Protein AF-A0A3E0N2K8-F1 (afdb_monomer)

Radius of gyration: 37.14 Å; Cα contacts (8 Å, |Δi|>4): 10; chains: 1; bounding box: 82×68×96 Å

Foldseek 3Di:
DDDDDDDDDDDPPPDDDDDDDDDDDDDDDDDDDDDDDDDDDDDDDDDDDDDDPDDDDDDPDPPPPDPPPPPPDPLDDDPPPVVPPDDPVVSVVSSVVVVVVVVVVVVVVVVVVVVVVVVVVVVVVVVVVVLVPDDPVRNVVVVVVVVVVVVVVVVVVVPPVVVVPPVPD

Mean predicted aligned error: 20.15 Å

Structure (mmCIF, N/CA/C/O backbone):
data_AF-A0A3E0N2K8-F1
#
_entry.id   AF-A0A3E0N2K8-F1
#
loop_
_atom_site.group_PDB
_atom_site.id
_at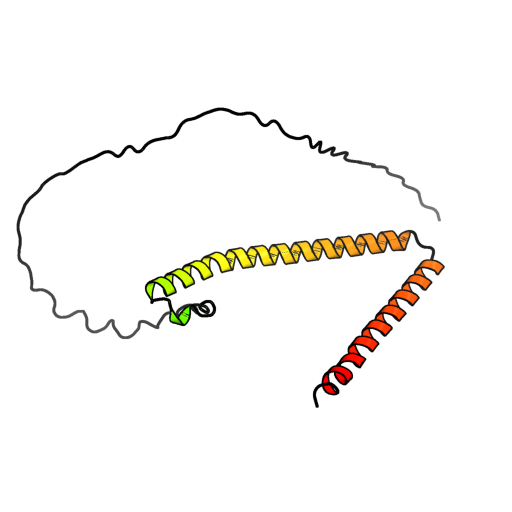om_site.type_symbol
_atom_site.label_atom_id
_atom_site.label_alt_id
_atom_site.label_comp_id
_atom_site.label_asym_id
_atom_site.label_entity_id
_atom_site.label_seq_id
_atom_site.pdbx_PDB_ins_code
_atom_site.Cartn_x
_atom_site.Cartn_y
_atom_site.Cartn_z
_atom_site.occupancy
_atom_site.B_iso_or_equiv
_atom_site.auth_seq_id
_atom_site.auth_comp_id
_atom_site.auth_asym_id
_atom_site.auth_atom_id
_atom_site.pdbx_PDB_model_num
ATOM 1 N N . MET A 1 1 ? -6.708 7.830 52.438 1.00 41.53 1 MET A N 1
ATOM 2 C CA . MET A 1 1 ? -5.573 8.730 52.110 1.00 41.53 1 MET A CA 1
ATOM 3 C C . MET A 1 1 ? -5.681 9.060 50.622 1.00 41.53 1 MET A C 1
ATOM 5 O O . MET A 1 1 ? -5.526 8.159 49.824 1.00 41.53 1 MET A O 1
ATOM 9 N N . LYS A 1 2 ? -6.306 10.173 50.214 1.00 49.25 2 LYS A N 1
ATOM 10 C CA . LYS A 1 2 ? -5.734 11.527 50.017 1.00 49.25 2 LYS A CA 1
ATOM 11 C C . LYS A 1 2 ? -4.463 11.564 49.153 1.00 49.25 2 LYS A C 1
ATOM 13 O O . LYS A 1 2 ? -3.375 11.334 49.681 1.00 49.25 2 LYS A O 1
ATOM 18 N N . ARG A 1 3 ? -4.654 11.973 47.891 1.00 45.19 3 ARG A N 1
ATOM 19 C CA . ARG A 1 3 ? -3.919 12.975 47.074 1.00 45.19 3 ARG A CA 1
ATOM 20 C C . ARG A 1 3 ? -4.136 12.605 45.596 1.00 45.19 3 ARG A C 1
ATOM 22 O O . ARG A 1 3 ? -4.003 11.445 45.259 1.00 45.19 3 ARG A O 1
ATOM 29 N N . GLY A 1 4 ? -4.484 13.487 44.674 1.00 45.81 4 GLY A N 1
ATOM 30 C CA . GLY A 1 4 ? -4.586 14.937 44.703 1.00 45.81 4 GLY A CA 1
ATOM 31 C C . GLY A 1 4 ? -4.515 15.422 43.254 1.00 45.81 4 GLY A C 1
ATOM 32 O O . GLY A 1 4 ? -3.599 15.047 42.535 1.00 45.81 4 GLY A O 1
ATOM 33 N N . PHE A 1 5 ? -5.532 16.189 42.876 1.00 50.41 5 PHE A N 1
ATOM 34 C CA . PHE A 1 5 ? -5.627 17.184 41.808 1.00 50.41 5 PHE A CA 1
ATOM 35 C C . PHE A 1 5 ? -4.315 17.586 41.114 1.00 50.41 5 PHE A C 1
ATOM 37 O O . PHE A 1 5 ? -3.348 17.911 41.804 1.00 50.41 5 PHE A O 1
ATOM 44 N N . ARG A 1 6 ? -4.345 17.707 39.778 1.00 51.06 6 ARG A N 1
ATOM 45 C CA . ARG A 1 6 ? -3.631 18.760 39.038 1.00 51.06 6 ARG A CA 1
ATOM 46 C C . ARG A 1 6 ? -4.150 18.901 37.603 1.00 51.06 6 ARG A C 1
ATOM 48 O O . ARG A 1 6 ? -3.779 18.140 36.717 1.00 51.06 6 ARG A O 1
ATOM 55 N N . ASP A 1 7 ? -4.983 19.920 37.425 1.00 51.28 7 ASP A N 1
ATOM 56 C CA . ASP A 1 7 ? -5.173 20.641 36.171 1.00 51.28 7 ASP A CA 1
ATOM 57 C C . ASP A 1 7 ? -3.847 21.222 35.650 1.00 51.28 7 ASP A C 1
ATOM 59 O O . ASP A 1 7 ? -3.058 21.780 36.418 1.00 51.28 7 ASP A O 1
ATOM 63 N N . ALA A 1 8 ? -3.649 21.116 34.337 1.00 50.31 8 ALA A N 1
ATOM 64 C CA . ALA A 1 8 ? -2.878 22.002 33.455 1.00 50.31 8 ALA A CA 1
ATOM 65 C C . ALA A 1 8 ? -3.152 21.477 32.027 1.00 50.31 8 ALA A C 1
ATOM 67 O O . ALA A 1 8 ? -2.763 20.367 31.699 1.00 50.31 8 ALA A O 1
ATOM 68 N N . GLY A 1 9 ? -3.928 22.111 31.152 1.00 43.62 9 GLY A N 1
ATOM 69 C CA . GLY A 1 9 ? -3.892 23.523 30.818 1.00 43.62 9 GLY A CA 1
ATOM 70 C C . GLY A 1 9 ? -2.816 23.774 29.767 1.00 43.62 9 GLY A C 1
ATOM 71 O O . GLY A 1 9 ? -1.812 24.359 30.126 1.00 43.62 9 GLY A O 1
ATOM 72 N N . VAL A 1 10 ? -3.020 23.342 28.511 1.00 52.25 10 VAL A N 1
ATOM 73 C CA . VAL A 1 10 ? -2.482 23.995 27.298 1.00 52.25 10 VAL A CA 1
ATOM 74 C C . VAL A 1 10 ? -3.380 23.628 26.107 1.00 52.25 10 VAL A C 1
ATOM 76 O O . VAL A 1 10 ? -3.178 22.628 25.424 1.00 52.25 10 VAL A O 1
ATOM 79 N N . ALA A 1 11 ? -4.392 24.454 25.851 1.00 48.16 11 ALA A N 1
ATOM 80 C CA . ALA A 1 11 ? -5.001 24.533 24.533 1.00 48.16 11 ALA A CA 1
ATOM 81 C C . ALA A 1 11 ? -4.019 25.279 23.614 1.00 48.16 11 ALA A C 1
ATOM 83 O O . ALA A 1 11 ? -3.789 26.470 23.800 1.00 48.16 11 ALA A O 1
ATOM 84 N N . PHE A 1 12 ? -3.426 24.587 22.641 1.00 42.81 12 PHE A N 1
ATOM 85 C CA . PHE A 1 12 ? -2.699 25.211 21.531 1.00 42.81 12 PHE A CA 1
ATOM 86 C C . PHE A 1 12 ? -3.411 24.836 20.233 1.00 42.81 12 PHE A C 1
ATOM 88 O O . PHE A 1 12 ? -3.041 23.916 19.508 1.00 42.81 12 PHE A O 1
ATOM 95 N N . PHE A 1 13 ? -4.518 25.533 19.989 1.00 43.88 13 PHE A N 1
ATOM 96 C CA . PHE A 1 13 ? -5.279 25.456 18.751 1.00 43.88 13 PHE A CA 1
ATOM 97 C C . PHE A 1 13 ? -4.506 26.261 17.695 1.00 43.88 13 PHE A C 1
ATOM 99 O O . PHE A 1 13 ? -4.670 27.474 17.573 1.00 43.88 13 PHE A O 1
ATOM 106 N N . SER A 1 14 ? -3.573 25.611 16.993 1.00 40.47 14 SER A N 1
ATOM 107 C CA . SER A 1 14 ? -2.859 26.234 15.875 1.00 40.47 14 SER A CA 1
ATOM 108 C C . SER A 1 14 ? -3.803 26.322 14.677 1.00 40.47 14 SER A C 1
ATOM 110 O O . SER A 1 14 ? -4.030 25.358 13.948 1.00 40.47 14 SER A O 1
ATOM 112 N N . LEU A 1 15 ? -4.407 27.498 14.536 1.00 43.12 15 LEU A N 1
ATOM 113 C CA . LEU A 1 15 ? -5.242 27.906 13.420 1.00 43.12 15 LEU A CA 1
ATOM 114 C C . LEU A 1 15 ? -4.341 28.242 12.221 1.00 43.12 15 LEU A C 1
ATOM 116 O O . LEU A 1 15 ? -3.892 29.378 12.081 1.00 43.12 15 LEU A O 1
ATOM 120 N N . LEU A 1 16 ? -4.070 27.266 11.353 1.00 48.12 16 LEU A N 1
ATOM 121 C CA . LEU A 1 16 ? -3.458 27.531 10.051 1.00 48.12 16 LEU A CA 1
ATOM 122 C C . LEU A 1 16 ? -4.568 27.672 9.004 1.00 48.12 16 LEU A C 1
ATOM 124 O O . LEU A 1 16 ? -5.066 26.696 8.450 1.00 48.12 16 LEU A O 1
ATOM 128 N N . VAL A 1 17 ? -4.987 28.919 8.779 1.00 54.44 17 VAL A N 1
ATOM 129 C CA . VAL A 1 17 ? -5.866 29.309 7.672 1.00 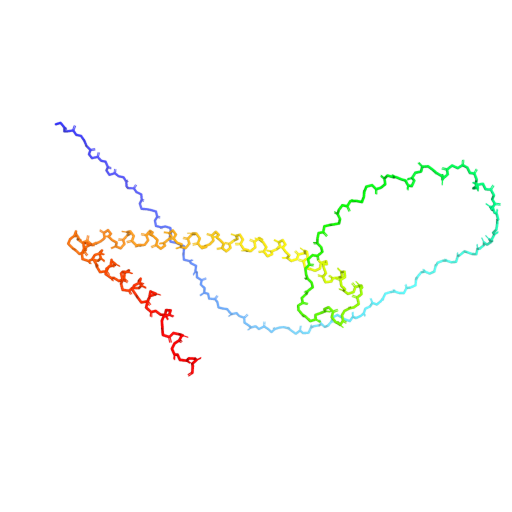54.44 17 VAL A CA 1
ATOM 130 C C . VAL A 1 17 ? -5.025 29.318 6.398 1.00 54.44 17 VAL A C 1
ATOM 132 O O . VAL A 1 17 ? -4.247 30.241 6.172 1.00 54.44 17 VAL A O 1
ATOM 135 N N . PHE A 1 18 ? -5.168 28.291 5.560 1.00 37.94 18 PHE A N 1
ATOM 136 C CA . PHE A 1 18 ? -4.663 28.333 4.189 1.00 37.94 18 PHE A CA 1
ATOM 137 C C . PHE A 1 18 ? -5.765 28.906 3.293 1.00 37.94 18 PHE A C 1
ATOM 139 O O . PHE A 1 18 ? -6.738 28.229 2.963 1.00 37.94 18 PHE A O 1
ATOM 146 N N . SER A 1 19 ? -5.635 30.194 2.972 1.00 42.22 19 SER A N 1
ATOM 147 C CA . SER A 1 19 ? -6.493 30.897 2.019 1.00 42.22 19 SER A CA 1
ATOM 148 C C . SER A 1 19 ? -6.111 30.491 0.593 1.00 42.22 19 SER A C 1
ATOM 150 O O . SER A 1 19 ? -4.970 30.689 0.175 1.00 42.22 19 SER A O 1
ATOM 152 N N . LEU A 1 20 ? -7.070 29.921 -0.138 1.00 50.53 20 LEU A N 1
ATOM 153 C CA . LEU A 1 20 ? -7.009 29.677 -1.578 1.00 50.53 20 LEU A CA 1
ATOM 154 C C . LEU A 1 20 ? -7.892 30.722 -2.281 1.00 50.53 20 LEU A C 1
ATOM 156 O O . LEU A 1 20 ? -9.108 30.719 -2.100 1.00 50.53 20 LEU A O 1
ATOM 160 N N . ALA A 1 21 ? -7.293 31.572 -3.110 1.00 46.50 21 ALA A N 1
ATOM 161 C CA . ALA A 1 21 ? -7.962 32.289 -4.200 1.00 46.50 21 ALA A CA 1
ATOM 162 C C . ALA A 1 21 ? -6.915 32.458 -5.317 1.00 46.50 21 ALA A C 1
ATOM 164 O O . ALA A 1 21 ? -5.867 33.052 -5.097 1.00 46.50 21 ALA A O 1
ATOM 165 N N . SER A 1 22 ? -6.990 31.670 -6.390 1.00 48.12 22 SER A N 1
ATOM 166 C CA . SER A 1 22 ? -7.742 31.949 -7.626 1.00 48.12 22 SER A CA 1
ATOM 167 C C . SER A 1 22 ? -7.146 33.092 -8.455 1.00 48.12 22 SER A C 1
ATOM 169 O O . SER A 1 22 ? -7.430 34.254 -8.209 1.00 48.12 22 SER A O 1
ATOM 171 N N . GLY A 1 23 ? -6.366 32.699 -9.468 1.00 39.06 23 GLY A N 1
ATOM 172 C CA . GLY A 1 23 ? -6.455 33.174 -10.854 1.00 39.06 23 GLY A CA 1
ATOM 173 C C . GLY A 1 23 ? -6.305 34.667 -11.158 1.00 39.06 23 GLY A C 1
ATOM 174 O O . GLY A 1 23 ? -7.249 35.431 -11.003 1.00 39.06 23 GLY A O 1
ATOM 175 N N . VAL A 1 24 ? -5.190 35.019 -11.806 1.00 50.78 24 VAL A N 1
ATOM 176 C CA . VAL A 1 24 ? -5.149 36.080 -12.824 1.00 50.78 24 VAL A CA 1
ATOM 177 C C . VAL A 1 24 ? -4.534 35.491 -14.093 1.00 50.78 24 VAL A C 1
ATOM 179 O O . VAL A 1 24 ? -3.375 35.087 -14.116 1.00 50.78 24 VAL A O 1
ATOM 182 N N . PHE A 1 25 ? -5.376 35.406 -15.119 1.00 44.34 25 PHE A N 1
ATOM 183 C CA . PHE A 1 25 ? -5.048 35.182 -16.522 1.00 44.34 25 PHE A CA 1
ATOM 184 C C . PHE A 1 25 ? -4.950 36.569 -17.178 1.00 44.34 25 PHE A C 1
ATOM 186 O O . PHE A 1 25 ? -5.925 37.315 -17.111 1.00 44.34 25 PHE A O 1
ATOM 193 N N . ALA A 1 26 ? -3.808 36.899 -17.780 1.00 41.66 26 ALA A N 1
ATOM 194 C CA . ALA A 1 26 ? -3.636 37.853 -18.886 1.00 41.66 26 ALA A CA 1
ATOM 195 C C . ALA A 1 26 ? -2.163 37.743 -19.332 1.00 41.66 26 ALA A C 1
ATOM 197 O O . ALA A 1 26 ? -1.268 37.904 -18.509 1.00 41.66 26 ALA A O 1
ATOM 198 N N . ASP A 1 27 ? -1.888 37.138 -20.486 1.00 40.34 27 ASP A N 1
ATOM 199 C CA . ASP A 1 27 ? -1.728 37.825 -21.780 1.00 40.34 27 ASP A CA 1
ATOM 200 C C . ASP A 1 27 ? -0.448 38.675 -21.798 1.00 40.34 27 ASP A C 1
ATOM 202 O O . ASP A 1 27 ? -0.434 39.799 -21.306 1.00 40.34 27 ASP A O 1
ATOM 206 N N . ASP A 1 28 ? 0.636 38.115 -22.339 1.00 40.66 28 ASP A N 1
ATOM 207 C CA . ASP A 1 28 ? 1.626 38.929 -23.034 1.00 40.66 28 ASP A CA 1
ATOM 208 C C . ASP A 1 28 ? 2.282 38.126 -24.157 1.00 40.66 28 ASP A C 1
ATOM 210 O O . ASP A 1 28 ? 2.493 36.910 -24.087 1.00 40.66 28 ASP A O 1
ATOM 214 N N . ALA A 1 29 ? 2.491 38.855 -25.235 1.00 40.72 29 ALA A N 1
ATOM 215 C CA . ALA A 1 29 ? 2.745 38.399 -26.571 1.00 40.72 29 ALA A CA 1
ATOM 216 C C . ALA A 1 29 ? 4.123 37.749 -26.745 1.00 40.72 29 ALA A C 1
ATOM 218 O O . ALA A 1 29 ? 5.064 37.986 -26.001 1.00 40.72 29 ALA A O 1
ATOM 219 N N . GLY A 1 30 ? 4.214 36.967 -27.822 1.00 39.47 30 GLY A N 1
ATOM 220 C CA . GLY A 1 30 ? 5.337 36.956 -28.755 1.00 39.47 30 GLY A CA 1
ATOM 221 C C . GLY A 1 30 ? 6.755 36.975 -28.187 1.00 39.47 30 GLY A C 1
ATOM 222 O O . GLY A 1 30 ? 7.238 37.995 -27.721 1.00 39.47 30 GLY A O 1
ATOM 223 N N . THR A 1 31 ? 7.502 35.906 -28.449 1.00 41.44 31 THR A N 1
ATOM 224 C CA . THR A 1 31 ? 8.723 35.971 -29.275 1.00 41.44 31 THR A CA 1
ATOM 225 C C . THR A 1 31 ? 9.300 34.563 -29.382 1.00 41.44 31 THR A C 1
ATOM 227 O O . THR A 1 31 ? 9.662 33.933 -28.393 1.00 41.44 31 THR A O 1
ATOM 230 N N . ALA A 1 32 ? 9.368 34.061 -30.612 1.00 49.03 32 ALA A N 1
ATOM 231 C CA . ALA A 1 32 ? 10.146 32.884 -30.962 1.00 49.03 32 ALA A CA 1
ATOM 232 C C . ALA A 1 32 ? 11.646 33.171 -30.785 1.00 49.03 32 ALA A C 1
ATOM 234 O O . ALA A 1 32 ? 12.098 34.230 -31.220 1.00 49.03 32 ALA A O 1
ATOM 235 N N . PRO A 1 33 ? 12.455 32.229 -30.282 1.00 54.16 33 PRO A N 1
ATOM 236 C CA . PRO A 1 33 ? 13.872 32.229 -30.594 1.00 54.16 33 PRO A CA 1
ATOM 237 C C . PRO A 1 33 ? 14.139 31.311 -31.787 1.00 54.16 33 PRO A C 1
ATOM 239 O O . PRO A 1 33 ? 13.993 30.089 -31.733 1.00 54.16 33 PRO A O 1
ATOM 242 N N . ALA A 1 34 ? 14.519 31.964 -32.880 1.00 41.28 34 ALA A N 1
ATOM 243 C CA . ALA A 1 34 ? 15.091 31.369 -34.065 1.00 41.28 34 ALA A CA 1
ATOM 244 C C . ALA A 1 34 ? 16.415 30.648 -33.768 1.00 41.28 34 ALA A C 1
ATOM 246 O O . ALA A 1 34 ? 17.193 31.030 -32.897 1.00 41.28 34 ALA A O 1
ATOM 247 N N . THR A 1 35 ? 16.648 29.630 -34.589 1.00 43.72 35 THR A N 1
ATOM 248 C CA . THR A 1 35 ? 17.929 29.099 -35.046 1.00 43.72 35 THR A CA 1
ATOM 249 C C . THR A 1 35 ? 19.061 30.129 -35.100 1.00 43.72 35 THR A C 1
ATOM 251 O O . THR A 1 35 ? 18.973 31.113 -35.831 1.00 43.72 35 THR A O 1
ATOM 254 N N . THR A 1 36 ? 20.191 29.794 -34.479 1.00 45.25 36 THR A N 1
ATOM 255 C CA . THR A 1 36 ? 21.513 30.268 -34.910 1.00 45.25 36 THR A CA 1
ATOM 256 C C . THR A 1 36 ? 22.553 29.183 -34.657 1.00 45.25 36 THR A C 1
ATOM 258 O O . THR A 1 36 ? 22.923 28.880 -33.526 1.00 45.25 36 THR A O 1
ATOM 261 N N . ALA A 1 37 ? 23.011 28.586 -35.755 1.00 49.88 37 ALA A N 1
ATOM 262 C CA . ALA A 1 37 ? 24.289 27.899 -35.835 1.00 49.88 37 ALA A CA 1
ATOM 263 C C . ALA A 1 37 ? 25.435 28.913 -35.675 1.00 49.88 37 ALA A C 1
ATOM 265 O O . ALA A 1 37 ? 25.280 30.079 -36.048 1.00 49.88 37 ALA A O 1
ATOM 266 N N . PRO A 1 38 ? 26.609 28.458 -35.222 1.00 49.66 38 PRO A N 1
ATOM 267 C CA . PRO A 1 38 ? 27.841 28.982 -35.790 1.00 49.66 38 PRO A CA 1
ATOM 268 C C . PRO A 1 38 ? 28.693 27.887 -36.432 1.00 49.66 38 PRO A C 1
ATOM 270 O O . PRO A 1 38 ? 28.754 26.738 -35.998 1.00 49.66 38 PRO A O 1
ATOM 273 N N . ALA A 1 39 ? 29.316 28.315 -37.520 1.00 43.72 39 ALA A N 1
ATOM 274 C CA . ALA A 1 39 ? 30.135 27.564 -38.438 1.00 43.72 39 ALA A CA 1
ATOM 275 C C . ALA A 1 39 ? 31.590 27.411 -37.952 1.00 43.72 39 ALA A C 1
ATOM 277 O O . ALA A 1 39 ? 32.076 28.199 -37.147 1.00 43.72 39 ALA A O 1
ATOM 278 N N . THR A 1 40 ? 32.254 26.422 -38.553 1.00 39.28 40 THR A N 1
ATOM 279 C CA . THR A 1 40 ? 33.645 26.432 -39.036 1.00 39.28 40 THR A CA 1
ATOM 280 C C . THR A 1 40 ? 34.784 26.719 -38.053 1.00 39.28 40 THR A C 1
ATOM 282 O O . THR A 1 40 ? 35.091 27.863 -37.735 1.00 39.28 40 THR A O 1
ATOM 285 N N . ALA A 1 41 ? 35.547 25.663 -37.760 1.00 43.69 41 ALA A N 1
ATOM 286 C CA . ALA A 1 41 ? 36.996 25.742 -37.593 1.00 43.69 41 ALA A CA 1
ATOM 287 C C . ALA A 1 41 ? 37.639 24.445 -38.123 1.00 43.69 41 ALA A C 1
ATOM 289 O O . ALA A 1 41 ? 37.606 23.409 -37.463 1.00 43.69 41 ALA A O 1
ATOM 290 N N . GLU A 1 42 ? 38.199 24.510 -39.333 1.00 43.41 42 GLU A N 1
ATOM 291 C CA . GLU A 1 42 ? 39.294 23.630 -39.755 1.00 43.41 42 GLU A CA 1
ATOM 292 C C . GLU A 1 42 ? 40.566 24.025 -38.988 1.00 43.41 42 GLU A C 1
ATOM 294 O O . GLU A 1 42 ? 40.778 25.207 -38.700 1.00 43.41 42 GLU A O 1
ATOM 299 N N . PRO A 1 43 ? 41.443 23.059 -38.688 1.00 50.91 43 PRO A N 1
ATOM 300 C CA . PRO A 1 43 ? 42.792 23.208 -39.221 1.00 50.91 43 PRO A CA 1
ATOM 301 C C . PRO A 1 43 ? 43.318 21.930 -39.882 1.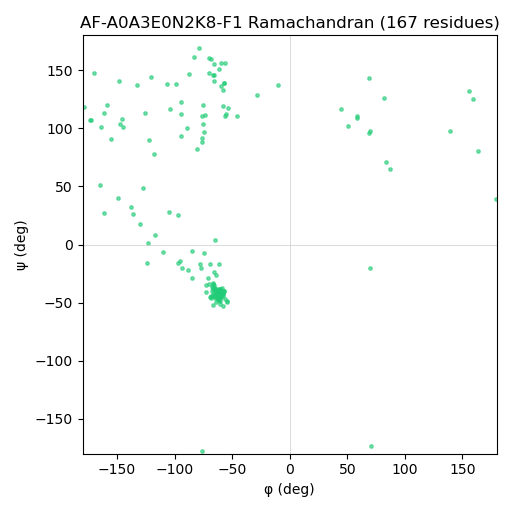00 50.91 43 PRO A C 1
ATOM 303 O O . PRO A 1 43 ? 43.189 20.819 -39.369 1.00 50.91 43 PRO A O 1
ATOM 306 N N . ALA A 1 44 ? 43.957 22.146 -41.027 1.00 42.59 44 ALA A N 1
ATOM 307 C CA . ALA A 1 44 ? 44.767 21.191 -41.761 1.00 42.59 44 ALA A CA 1
ATOM 308 C C . ALA A 1 44 ? 46.038 20.790 -40.993 1.00 42.59 44 ALA A C 1
ATOM 310 O O . ALA A 1 44 ? 46.667 21.633 -40.353 1.00 42.59 44 ALA A O 1
ATOM 311 N N . ALA A 1 45 ? 46.460 19.534 -41.156 1.00 43.22 45 ALA A N 1
ATOM 312 C CA . ALA A 1 45 ? 47.869 19.152 -41.233 1.00 43.22 45 ALA A CA 1
ATOM 313 C C . ALA A 1 45 ? 47.996 17.761 -41.882 1.00 43.22 45 ALA A C 1
ATOM 315 O O . ALA A 1 45 ? 47.559 16.753 -41.327 1.00 43.22 45 ALA A O 1
ATOM 316 N N . ASP A 1 46 ? 48.589 17.754 -43.073 1.00 36.59 46 ASP A N 1
ATOM 317 C CA . ASP A 1 46 ? 49.122 16.602 -43.793 1.00 36.59 46 ASP A CA 1
ATOM 318 C C . ASP A 1 46 ? 50.166 15.814 -42.986 1.00 36.59 46 ASP A C 1
ATOM 320 O O . ASP A 1 46 ? 50.911 16.386 -42.189 1.00 36.59 46 ASP A O 1
ATOM 324 N N . GLY A 1 47 ? 50.337 14.532 -43.334 1.00 34.88 47 GLY A N 1
ATOM 325 C CA . GLY A 1 47 ? 51.686 13.960 -43.387 1.00 34.88 47 GLY A CA 1
ATOM 326 C C . GLY A 1 47 ? 51.891 12.542 -42.853 1.00 34.88 47 GLY A C 1
ATOM 327 O O . GLY A 1 47 ? 52.231 12.358 -41.694 1.00 34.88 47 GLY A O 1
ATOM 328 N N . ALA A 1 48 ? 51.880 11.601 -43.801 1.00 37.62 48 ALA A N 1
ATOM 329 C CA . ALA A 1 48 ? 52.857 10.515 -43.972 1.00 37.62 48 ALA A CA 1
ATOM 330 C C . ALA A 1 48 ? 52.765 9.211 -43.139 1.00 37.62 48 ALA A C 1
ATOM 332 O O . ALA A 1 48 ? 52.759 9.173 -41.915 1.00 37.62 48 ALA A O 1
ATOM 333 N N . ALA A 1 49 ? 52.747 8.120 -43.911 1.00 34.12 49 ALA A N 1
ATOM 334 C CA . ALA A 1 49 ? 52.632 6.709 -43.567 1.00 34.12 49 ALA A CA 1
ATOM 335 C C . ALA A 1 49 ? 53.923 6.025 -43.062 1.00 34.12 49 ALA A C 1
ATOM 337 O O . ALA A 1 49 ? 55.027 6.499 -43.317 1.00 34.12 49 ALA A O 1
ATOM 338 N N . SER A 1 50 ? 53.710 4.797 -42.549 1.00 37.88 50 SER A N 1
ATOM 339 C CA . SER A 1 50 ? 54.610 3.617 -42.501 1.00 37.88 50 SER A CA 1
ATOM 340 C C . SER A 1 50 ? 55.835 3.734 -41.578 1.00 37.88 50 SER A C 1
ATOM 342 O O . SER A 1 50 ? 56.415 4.796 -41.450 1.00 37.88 50 SER A O 1
ATOM 344 N N . GLU A 1 51 ? 56.327 2.724 -40.867 1.00 31.30 51 GLU A N 1
ATOM 345 C CA . GLU A 1 51 ? 56.227 1.268 -40.947 1.00 31.30 51 GLU A CA 1
ATOM 346 C C . GLU A 1 51 ? 56.843 0.730 -39.635 1.00 31.30 51 GLU A C 1
ATOM 348 O O . GLU A 1 51 ? 57.758 1.345 -39.087 1.00 31.30 51 GLU A O 1
ATOM 353 N N . GLY A 1 52 ? 56.364 -0.395 -39.101 1.00 34.50 52 GLY A N 1
ATOM 354 C CA . GLY A 1 52 ? 56.905 -0.930 -37.844 1.00 34.50 52 GLY A CA 1
ATOM 355 C C . GLY A 1 52 ? 56.240 -2.208 -37.353 1.00 34.50 52 GLY A C 1
ATOM 356 O O . GLY A 1 52 ? 55.991 -2.366 -36.161 1.00 34.50 52 GLY A O 1
ATOM 357 N N . ALA A 1 53 ? 55.916 -3.117 -38.271 1.00 37.81 53 ALA A N 1
ATOM 358 C CA . ALA A 1 53 ? 55.609 -4.496 -37.932 1.00 37.81 53 ALA A CA 1
ATOM 359 C C . ALA A 1 53 ? 56.920 -5.235 -37.626 1.00 37.81 53 ALA A C 1
ATOM 361 O O . ALA A 1 53 ? 57.703 -5.440 -38.546 1.00 37.81 53 ALA A O 1
ATOM 362 N N . ALA A 1 54 ? 57.150 -5.604 -36.359 1.00 41.88 54 ALA A N 1
ATOM 363 C CA . ALA A 1 54 ? 57.871 -6.813 -35.916 1.00 41.88 54 ALA A CA 1
ATOM 364 C C . ALA A 1 54 ? 58.300 -6.705 -34.438 1.00 41.88 54 ALA A C 1
ATOM 366 O O . ALA A 1 54 ? 59.455 -6.418 -34.148 1.00 41.88 54 ALA A O 1
ATOM 367 N N . ALA A 1 55 ? 57.386 -6.966 -33.498 1.00 37.31 55 ALA A N 1
ATOM 368 C CA . ALA A 1 55 ? 57.742 -7.405 -32.138 1.00 37.31 55 ALA A CA 1
ATOM 369 C C . ALA A 1 55 ? 56.515 -7.979 -31.403 1.00 37.31 55 ALA A C 1
ATOM 371 O O . ALA A 1 55 ? 56.183 -7.573 -30.295 1.00 37.31 55 ALA A O 1
ATOM 372 N N . ALA A 1 56 ? 55.811 -8.914 -32.039 1.00 41.91 56 ALA A N 1
ATOM 373 C CA . ALA A 1 56 ? 54.822 -9.758 -31.379 1.00 41.91 56 ALA A CA 1
ATOM 374 C C . ALA A 1 56 ? 55.236 -11.214 -31.584 1.00 41.91 56 ALA A C 1
ATOM 376 O O . ALA A 1 56 ? 54.876 -11.835 -32.579 1.00 41.91 56 ALA A O 1
ATOM 377 N N . ALA A 1 57 ? 56.030 -11.746 -30.663 1.00 49.25 57 ALA A N 1
ATOM 378 C CA . ALA A 1 57 ? 56.118 -13.182 -30.453 1.00 49.25 57 ALA A CA 1
ATOM 379 C C . ALA A 1 57 ? 56.657 -13.443 -29.046 1.00 49.25 57 ALA A C 1
ATOM 381 O O . ALA A 1 57 ? 57.771 -13.051 -28.725 1.00 49.25 57 ALA A O 1
ATOM 382 N N . GLN A 1 58 ? 55.843 -14.148 -28.256 1.00 45.62 58 GLN A N 1
ATOM 383 C CA . GLN A 1 58 ? 56.147 -14.749 -26.952 1.00 45.62 58 GLN A CA 1
ATOM 384 C C . GLN A 1 58 ? 55.957 -13.858 -25.723 1.00 45.62 58 GLN A C 1
ATOM 386 O O . GLN A 1 58 ? 56.896 -13.640 -24.966 1.00 45.62 58 GLN A O 1
ATOM 391 N N . GLN A 1 59 ? 54.704 -13.460 -25.460 1.00 40.97 59 GLN A N 1
ATOM 392 C CA . GLN A 1 59 ? 54.184 -13.376 -24.083 1.00 40.97 59 GLN A CA 1
ATOM 393 C C . GLN A 1 59 ? 52.641 -13.336 -23.961 1.00 40.97 59 GLN A C 1
ATOM 395 O O . GLN A 1 59 ? 52.129 -12.858 -22.963 1.00 40.97 59 GLN A O 1
ATOM 400 N N . ASP A 1 60 ? 51.877 -13.894 -24.910 1.00 43.03 60 ASP A N 1
ATOM 401 C CA . ASP A 1 60 ? 50.396 -13.891 -24.861 1.00 43.03 60 ASP A CA 1
ATOM 402 C C . ASP A 1 60 ? 49.794 -15.299 -25.019 1.00 43.03 60 ASP A C 1
ATOM 404 O O . ASP A 1 60 ? 48.902 -15.526 -25.832 1.00 43.03 60 ASP A O 1
ATOM 408 N N . ALA A 1 61 ? 50.300 -16.284 -24.272 1.00 45.19 61 ALA A N 1
ATOM 409 C CA . ALA A 1 61 ? 49.775 -17.657 -24.332 1.00 45.19 61 ALA A CA 1
ATOM 410 C C . ALA A 1 61 ? 49.283 -18.235 -22.993 1.00 45.19 61 ALA A C 1
ATOM 412 O O . ALA A 1 61 ? 48.797 -19.360 -22.986 1.00 45.19 61 ALA A O 1
ATOM 413 N N . ASP A 1 62 ? 49.331 -17.486 -21.882 1.00 44.31 62 ASP A N 1
ATOM 414 C CA . ASP A 1 62 ? 48.995 -18.033 -20.550 1.00 44.31 62 ASP A CA 1
ATOM 415 C C . ASP A 1 62 ? 48.114 -17.127 -19.664 1.00 44.31 62 ASP A C 1
ATOM 417 O O . ASP A 1 62 ? 48.118 -17.240 -18.440 1.00 44.31 62 ASP A O 1
ATOM 421 N N . GLN A 1 63 ? 47.291 -16.247 -20.251 1.00 43.56 63 GLN A N 1
ATOM 422 C CA . GLN A 1 63 ? 46.275 -15.491 -19.488 1.00 43.56 63 GLN A CA 1
ATOM 423 C C . GLN A 1 63 ? 44.816 -15.768 -19.880 1.00 43.56 63 GLN A C 1
ATOM 425 O O . GLN A 1 63 ? 43.908 -15.134 -19.344 1.00 43.56 63 GLN A O 1
ATOM 430 N N . ASP A 1 64 ? 44.549 -16.765 -20.728 1.00 49.09 64 ASP A N 1
ATOM 431 C CA . ASP A 1 64 ? 43.198 -17.000 -21.265 1.00 49.09 64 ASP A CA 1
ATOM 432 C C . ASP A 1 64 ? 42.450 -18.196 -20.643 1.00 49.09 64 ASP A C 1
ATOM 434 O O . ASP A 1 64 ? 41.607 -18.834 -21.269 1.00 49.09 64 ASP A O 1
ATOM 438 N N . LYS A 1 65 ? 42.754 -18.546 -19.383 1.00 49.19 65 LYS A N 1
ATOM 439 C CA . LYS A 1 65 ? 42.083 -19.667 -18.685 1.00 49.19 65 LYS A CA 1
ATOM 440 C C . LYS A 1 65 ? 41.531 -19.362 -17.296 1.00 49.19 65 LYS A C 1
ATOM 442 O O . LYS A 1 65 ? 41.213 -20.290 -16.556 1.00 49.19 65 LYS A O 1
ATOM 447 N N . ASN A 1 66 ? 41.347 -18.093 -16.919 1.00 48.09 66 ASN A N 1
ATOM 448 C CA . ASN A 1 66 ? 40.664 -17.800 -15.651 1.00 48.09 66 ASN A CA 1
ATOM 449 C C . ASN A 1 66 ? 39.861 -16.491 -15.601 1.00 48.09 66 ASN A C 1
ATOM 451 O O . ASN A 1 66 ? 39.805 -15.830 -14.564 1.00 48.09 66 ASN A O 1
ATOM 455 N N . LYS A 1 67 ? 39.143 -16.132 -16.672 1.00 51.47 67 LYS A N 1
ATOM 456 C CA . LYS A 1 67 ? 37.966 -15.261 -16.520 1.00 51.47 67 LYS A CA 1
ATOM 457 C C . LYS A 1 67 ? 36.788 -16.120 -16.070 1.00 51.47 67 LYS A C 1
ATOM 459 O O . LYS A 1 67 ? 35.949 -16.520 -16.871 1.00 51.47 67 LYS A O 1
ATOM 464 N N . LYS A 1 68 ? 36.712 -16.390 -14.759 1.00 52.75 68 LYS A N 1
ATOM 465 C CA . LYS A 1 68 ? 35.445 -16.746 -14.101 1.00 52.75 68 LYS A CA 1
ATOM 466 C C . LYS A 1 68 ? 34.393 -15.757 -14.596 1.00 52.75 68 LYS A C 1
ATOM 468 O O . LYS A 1 68 ? 34.485 -14.566 -14.291 1.00 52.75 68 LYS A O 1
ATOM 473 N N . SER A 1 69 ? 33.445 -16.237 -15.401 1.00 57.28 69 SER A N 1
ATOM 474 C CA . SER A 1 69 ? 32.378 -15.410 -15.948 1.00 57.28 69 SER A CA 1
ATOM 475 C C . SER A 1 69 ? 31.671 -14.742 -14.776 1.00 57.28 69 SER A C 1
ATOM 477 O O . SER A 1 69 ? 31.042 -15.420 -13.958 1.00 57.28 69 SER A O 1
ATOM 479 N N . ARG A 1 70 ? 31.803 -13.418 -14.656 1.00 60.25 70 ARG A N 1
ATOM 480 C CA . ARG A 1 70 ? 30.944 -12.646 -13.761 1.00 60.25 70 ARG A CA 1
ATOM 481 C C . ARG A 1 70 ? 29.521 -12.998 -14.167 1.00 60.25 70 ARG A C 1
ATOM 483 O O . ARG A 1 70 ? 29.156 -12.815 -15.326 1.00 60.25 70 ARG A O 1
ATOM 490 N N . ARG A 1 71 ? 28.770 -13.608 -13.251 1.00 56.47 71 ARG A N 1
ATOM 491 C CA . ARG A 1 71 ? 27.388 -14.015 -13.496 1.00 56.47 71 ARG A CA 1
ATOM 492 C C . ARG A 1 71 ? 26.632 -12.762 -13.927 1.00 56.47 71 ARG A C 1
ATOM 494 O O . ARG A 1 71 ? 26.493 -11.846 -13.122 1.00 56.47 71 ARG A O 1
ATOM 501 N N . ALA A 1 72 ? 26.236 -12.704 -15.197 1.00 69.19 72 ALA A N 1
ATOM 502 C CA . ALA A 1 72 ? 25.480 -11.577 -15.717 1.00 69.19 72 ALA A CA 1
ATOM 503 C C . ALA A 1 72 ? 24.205 -11.434 -14.884 1.00 69.19 72 ALA A C 1
ATOM 505 O O . ALA A 1 72 ? 23.537 -12.429 -14.578 1.00 69.19 72 ALA A O 1
ATOM 506 N N . GLU A 1 73 ? 23.906 -10.208 -14.471 1.00 67.62 73 GLU A N 1
ATOM 507 C CA . GLU A 1 73 ? 22.685 -9.932 -13.734 1.00 67.62 73 GLU A CA 1
ATOM 508 C C . GLU A 1 73 ? 21.482 -10.337 -14.602 1.00 67.62 73 GLU A C 1
ATOM 510 O O . GLU A 1 73 ? 21.503 -10.111 -15.819 1.00 67.62 73 GLU A O 1
ATOM 515 N N . PRO A 1 74 ? 20.459 -11.008 -14.040 1.00 68.69 74 PRO A N 1
ATOM 516 C CA . PRO A 1 74 ? 19.334 -11.480 -14.832 1.00 68.69 74 PRO A CA 1
ATOM 517 C C . PRO A 1 74 ? 18.660 -10.300 -15.542 1.00 68.69 74 PRO A C 1
ATOM 519 O O . PRO A 1 74 ? 18.130 -9.396 -14.900 1.00 68.69 74 PRO A O 1
ATOM 522 N N . ARG A 1 75 ? 18.653 -10.339 -16.881 1.00 75.50 75 ARG A N 1
ATOM 523 C CA . ARG A 1 75 ? 18.240 -9.250 -17.790 1.00 75.50 75 ARG A CA 1
ATOM 524 C C . ARG A 1 75 ? 16.754 -8.852 -17.718 1.00 75.50 75 ARG A C 1
ATOM 526 O O . ARG A 1 75 ? 16.320 -7.982 -18.457 1.00 75.50 75 ARG A O 1
ATOM 533 N N . GLY A 1 76 ? 15.969 -9.444 -16.818 1.00 82.94 76 GLY A N 1
ATOM 534 C CA . GLY A 1 76 ? 14.523 -9.235 -16.756 1.00 82.94 76 GLY A CA 1
ATOM 535 C C . GLY A 1 76 ? 13.783 -9.885 -17.929 1.00 82.94 76 GLY A C 1
ATOM 536 O O . GLY A 1 76 ? 14.351 -10.647 -18.712 1.00 82.94 76 GLY A O 1
ATOM 537 N N . ARG A 1 77 ? 12.473 -9.632 -18.023 1.00 89.00 77 ARG A N 1
ATOM 538 C CA . ARG A 1 77 ? 11.628 -10.120 -19.122 1.00 89.00 77 ARG A CA 1
ATOM 539 C C . ARG A 1 77 ? 11.292 -8.963 -20.045 1.00 89.00 77 ARG A C 1
ATOM 541 O O . ARG A 1 77 ? 10.942 -7.878 -19.586 1.00 89.00 77 ARG A O 1
ATOM 548 N N . LEU A 1 78 ? 11.347 -9.218 -21.345 1.00 91.88 78 LEU A N 1
ATOM 549 C CA . LEU A 1 78 ? 10.861 -8.254 -22.319 1.00 91.88 78 LEU A CA 1
ATOM 550 C C . LEU A 1 78 ? 9.332 -8.114 -22.178 1.00 91.88 78 LEU A C 1
ATOM 552 O O . LEU A 1 78 ? 8.676 -9.111 -21.848 1.00 91.88 78 LEU A O 1
ATOM 556 N N . PRO A 1 79 ? 8.747 -6.922 -22.401 1.00 93.25 79 PRO A N 1
ATOM 557 C CA . PRO A 1 79 ? 7.300 -6.771 -22.355 1.00 93.25 79 PRO A CA 1
ATOM 558 C C . PRO A 1 79 ? 6.610 -7.674 -23.387 1.00 93.25 79 PRO A C 1
ATOM 560 O O . PRO A 1 79 ? 7.213 -8.097 -24.380 1.00 93.25 79 PRO A O 1
ATOM 563 N N . ASN A 1 80 ? 5.342 -8.002 -23.137 1.00 95.50 80 ASN A N 1
ATOM 564 C CA . ASN A 1 80 ? 4.609 -8.959 -23.964 1.00 95.50 80 ASN A CA 1
ATOM 565 C C . ASN A 1 80 ? 4.583 -8.527 -25.442 1.00 95.50 80 ASN A C 1
ATOM 567 O O . ASN A 1 80 ? 4.402 -7.351 -25.730 1.00 95.50 80 ASN A O 1
ATOM 571 N N . TYR A 1 81 ? 4.748 -9.478 -26.365 1.00 95.56 81 TYR A N 1
ATOM 572 C CA . TYR A 1 81 ? 4.828 -9.289 -27.825 1.00 95.56 81 TYR A CA 1
ATOM 573 C C . TYR A 1 81 ? 6.084 -8.589 -28.373 1.00 95.56 81 TYR A C 1
ATOM 575 O O . TYR A 1 81 ? 6.428 -8.824 -29.531 1.00 95.56 81 TYR A O 1
ATOM 583 N N . TYR A 1 82 ? 6.840 -7.839 -27.563 1.00 94.94 82 TYR A N 1
ATOM 584 C CA . TYR A 1 82 ? 8.041 -7.127 -28.035 1.00 94.94 82 TYR A CA 1
ATOM 585 C C . TYR A 1 82 ? 9.136 -8.080 -28.524 1.00 94.94 82 TYR A C 1
ATOM 587 O O . TYR A 1 82 ? 9.905 -7.736 -29.412 1.00 94.94 82 TYR A O 1
ATOM 595 N N . GLY A 1 83 ? 9.168 -9.321 -28.026 1.00 92.38 83 GLY A N 1
ATOM 596 C CA . GLY A 1 83 ? 10.174 -10.313 -28.425 1.00 92.38 83 GLY A CA 1
ATOM 597 C C . GLY A 1 83 ? 10.157 -10.691 -29.905 1.00 92.38 83 GLY A C 1
ATOM 598 O O . GLY A 1 83 ? 11.138 -11.256 -30.372 1.00 92.38 83 GLY A O 1
ATOM 599 N N . ARG A 1 84 ? 9.071 -10.388 -30.628 1.00 93.94 84 ARG A N 1
ATOM 600 C CA . ARG A 1 84 ? 8.913 -10.703 -32.056 1.00 93.94 84 ARG A CA 1
ATOM 601 C C . ARG A 1 84 ? 9.290 -9.555 -32.990 1.00 93.94 84 ARG A C 1
ATOM 603 O O . ARG A 1 84 ? 9.390 -9.788 -34.186 1.00 93.94 84 ARG A O 1
ATOM 610 N N . VAL A 1 85 ? 9.425 -8.338 -32.465 1.00 96.56 85 VAL A N 1
ATOM 611 C CA . VAL A 1 85 ? 9.515 -7.116 -33.283 1.00 96.56 85 VAL A CA 1
ATOM 612 C C . VAL A 1 85 ? 10.765 -6.289 -33.014 1.00 96.56 85 VAL A C 1
ATOM 614 O O . VAL A 1 85 ? 11.073 -5.425 -33.824 1.00 96.56 85 VAL A O 1
ATOM 617 N N . VAL A 1 86 ? 11.469 -6.537 -31.904 1.00 96.62 86 VAL A N 1
ATOM 618 C CA . VAL A 1 86 ? 12.673 -5.776 -31.550 1.00 96.62 86 VAL A CA 1
ATOM 619 C C . VAL A 1 86 ? 13.947 -6.514 -31.937 1.00 96.62 86 VAL A C 1
ATOM 621 O O . VAL A 1 86 ? 14.070 -7.726 -31.715 1.00 96.62 86 VAL A O 1
ATOM 624 N N . ASP A 1 87 ? 14.902 -5.760 -32.468 1.00 97.19 87 ASP A N 1
ATOM 625 C CA . ASP A 1 87 ? 16.277 -6.212 -32.665 1.00 97.19 87 ASP A CA 1
ATOM 626 C C . ASP A 1 87 ? 17.071 -6.219 -31.340 1.00 97.19 87 ASP A C 1
ATOM 628 O O . ASP A 1 87 ? 16.526 -5.985 -30.255 1.00 97.19 87 ASP A O 1
ATOM 632 N N . GLU A 1 88 ? 18.359 -6.561 -31.403 1.00 94.31 88 GLU A N 1
ATOM 633 C CA . GLU A 1 88 ? 19.192 -6.697 -30.204 1.00 94.31 88 GLU A CA 1
ATOM 634 C C . GLU A 1 88 ? 19.558 -5.349 -29.565 1.00 94.31 88 GLU A C 1
ATOM 636 O O . GLU A 1 88 ? 19.585 -5.241 -28.340 1.00 94.31 88 GLU A O 1
ATOM 641 N N . GLU A 1 89 ? 19.767 -4.299 -30.358 1.00 95.56 89 GLU A N 1
ATOM 642 C CA . GLU A 1 89 ? 20.093 -2.965 -29.842 1.00 95.56 89 GLU A CA 1
ATOM 643 C C . GLU A 1 89 ? 18.891 -2.356 -29.106 1.00 95.56 89 GLU A C 1
ATOM 645 O O . GLU A 1 89 ? 18.994 -1.856 -27.978 1.00 95.56 89 GLU A O 1
ATOM 650 N N . GLN A 1 90 ? 17.709 -2.480 -29.705 1.00 96.62 90 GLN A N 1
ATOM 651 C CA . GLN A 1 90 ? 16.446 -2.098 -29.091 1.00 96.62 90 GLN A CA 1
ATOM 652 C C . GLN A 1 90 ? 16.173 -2.913 -27.825 1.00 96.62 90 GLN A C 1
ATOM 654 O O . GLN A 1 90 ? 15.700 -2.365 -26.828 1.00 96.62 90 GLN A O 1
ATOM 659 N N . ARG A 1 91 ? 16.499 -4.212 -27.819 1.00 95.00 91 ARG A N 1
ATOM 660 C CA . ARG A 1 91 ? 16.344 -5.076 -26.641 1.00 95.00 91 ARG A CA 1
ATOM 661 C C . ARG A 1 91 ? 17.202 -4.599 -25.472 1.00 95.00 91 ARG A C 1
ATOM 663 O O . ARG A 1 91 ? 16.684 -4.464 -24.362 1.00 95.00 91 ARG A O 1
ATOM 670 N N . GLU A 1 92 ? 18.478 -4.309 -25.711 1.00 93.81 92 GLU A N 1
ATOM 671 C CA . GLU A 1 92 ? 19.379 -3.782 -24.681 1.00 93.81 92 GLU A CA 1
ATOM 672 C C . GLU A 1 92 ? 18.899 -2.424 -24.153 1.00 93.81 92 GLU A C 1
ATOM 674 O O . GLU A 1 92 ? 18.905 -2.181 -22.940 1.00 93.81 92 GLU A O 1
ATOM 679 N N . THR A 1 93 ? 18.371 -1.580 -25.042 1.00 95.31 93 THR A N 1
ATOM 680 C CA . THR A 1 93 ? 17.767 -0.293 -24.681 1.00 95.31 93 THR A CA 1
ATOM 681 C C . THR A 1 93 ? 16.537 -0.479 -23.790 1.00 95.31 93 THR A C 1
ATOM 683 O O . THR A 1 93 ? 16.424 0.161 -22.742 1.00 95.31 93 THR A O 1
ATOM 686 N N . ILE A 1 94 ? 15.638 -1.407 -24.133 1.00 95.00 94 ILE A N 1
ATOM 687 C CA . ILE A 1 94 ? 14.462 -1.724 -23.312 1.00 95.00 94 ILE A CA 1
ATOM 688 C C . ILE A 1 94 ? 14.894 -2.223 -21.931 1.00 95.00 94 ILE A C 1
ATOM 690 O O . ILE A 1 94 ? 14.328 -1.795 -20.924 1.00 95.00 94 ILE A O 1
ATOM 694 N N . TYR A 1 95 ? 15.914 -3.078 -21.846 1.00 93.56 95 TYR A N 1
ATOM 695 C CA . TYR A 1 95 ? 16.417 -3.537 -20.552 1.00 93.56 95 TYR A CA 1
ATOM 696 C C . TYR A 1 95 ? 17.031 -2.408 -19.723 1.00 93.56 95 TYR A C 1
ATOM 698 O O . TYR A 1 95 ? 16.829 -2.372 -18.508 1.00 93.56 95 TYR A O 1
ATOM 706 N N . ALA A 1 96 ? 17.741 -1.466 -20.344 1.00 92.25 96 ALA A N 1
ATOM 707 C CA . ALA A 1 96 ? 18.246 -0.286 -19.647 1.00 92.25 96 ALA A CA 1
ATOM 708 C C . ALA A 1 96 ? 17.102 0.563 -19.068 1.00 92.25 96 ALA A C 1
ATOM 710 O O . ALA A 1 96 ? 17.149 0.941 -17.895 1.00 92.25 96 ALA A O 1
ATOM 711 N N . ILE A 1 97 ? 16.040 0.778 -19.850 1.00 93.00 97 ILE A N 1
ATOM 712 C CA . ILE A 1 97 ? 14.831 1.490 -19.415 1.00 93.00 97 ILE A CA 1
ATOM 713 C C . ILE A 1 97 ? 14.167 0.766 -18.237 1.00 93.00 97 ILE A C 1
ATOM 715 O O . ILE A 1 97 ? 13.871 1.389 -17.217 1.00 93.00 97 ILE A O 1
ATOM 719 N N . GLN A 1 98 ? 13.969 -0.551 -18.340 1.00 93.69 98 GLN A N 1
ATOM 720 C CA . GLN A 1 98 ? 13.360 -1.351 -17.275 1.00 93.69 98 GLN A CA 1
ATOM 721 C C . GLN A 1 98 ? 14.146 -1.273 -15.966 1.00 93.69 98 GLN A C 1
ATOM 723 O O . GLN A 1 98 ? 13.540 -1.139 -14.905 1.00 93.69 98 GLN A O 1
ATOM 728 N N . ARG A 1 99 ? 15.483 -1.336 -16.027 1.00 90.56 99 ARG A N 1
ATOM 729 C CA . ARG A 1 99 ? 16.330 -1.208 -14.833 1.00 90.56 99 ARG A CA 1
ATOM 730 C C . ARG A 1 99 ? 16.171 0.158 -14.179 1.00 90.56 99 ARG A C 1
ATOM 732 O O . ARG A 1 99 ? 15.936 0.201 -12.979 1.00 90.56 99 ARG A O 1
ATOM 739 N N . ARG A 1 100 ? 16.221 1.242 -14.962 1.00 90.88 100 ARG A N 1
ATOM 740 C CA . ARG A 1 100 ? 16.056 2.608 -14.441 1.00 90.88 100 ARG A CA 1
ATOM 741 C C . ARG A 1 100 ? 14.750 2.761 -13.661 1.00 90.88 100 ARG A C 1
ATOM 743 O O . ARG A 1 100 ? 14.756 3.230 -12.531 1.00 90.88 100 ARG A O 1
ATOM 750 N N . TYR A 1 101 ? 13.639 2.316 -14.244 1.00 95.31 101 TYR A N 1
ATOM 751 C CA . TYR A 1 101 ? 12.331 2.476 -13.608 1.00 95.31 101 TYR A CA 1
ATOM 752 C C . TYR A 1 101 ? 12.063 1.489 -12.474 1.00 95.31 101 TYR A C 1
ATOM 754 O O . TYR A 1 101 ? 11.203 1.757 -11.641 1.00 95.31 101 TYR A O 1
ATOM 762 N N . LYS A 1 102 ? 12.775 0.359 -12.404 1.00 92.31 102 LYS A N 1
ATOM 763 C CA . LYS A 1 102 ? 12.597 -0.618 -11.324 1.00 92.31 102 LYS A CA 1
ATOM 764 C C . LYS A 1 102 ? 12.836 0.013 -9.951 1.00 92.31 102 LYS A C 1
ATOM 766 O O . LYS A 1 102 ? 12.045 -0.219 -9.039 1.00 92.31 102 LYS A O 1
ATOM 771 N N . ASP A 1 103 ? 13.889 0.812 -9.821 1.00 90.38 103 ASP A N 1
ATOM 772 C CA . ASP A 1 103 ? 14.259 1.423 -8.542 1.00 90.38 103 ASP A CA 1
ATOM 773 C C . ASP A 1 103 ? 13.283 2.542 -8.153 1.00 90.38 103 ASP A C 1
ATOM 775 O O . ASP A 1 103 ? 12.837 2.609 -7.006 1.00 90.38 103 ASP A O 1
ATOM 779 N N . GLU A 1 104 ? 12.863 3.362 -9.122 1.00 93.38 104 GLU A N 1
ATOM 780 C CA . GLU A 1 104 ? 11.833 4.390 -8.920 1.00 93.38 104 GLU A CA 1
ATOM 781 C C . GLU A 1 104 ? 10.493 3.770 -8.492 1.00 93.38 104 GLU A C 1
ATOM 783 O O . GLU A 1 104 ? 9.877 4.206 -7.517 1.00 93.38 104 GLU A O 1
ATOM 788 N N . LEU A 1 105 ? 10.060 2.702 -9.170 1.00 96.25 105 LEU A N 1
ATOM 789 C CA . LEU A 1 105 ? 8.839 1.977 -8.819 1.00 96.25 105 LEU A CA 1
ATOM 790 C C . LEU A 1 105 ? 8.935 1.358 -7.423 1.00 96.25 105 LEU A C 1
ATOM 792 O O . LEU A 1 105 ? 7.993 1.484 -6.643 1.00 96.25 105 LEU A O 1
ATOM 796 N N . ALA A 1 106 ? 10.072 0.757 -7.064 1.00 95.94 106 ALA A N 1
ATOM 797 C CA . ALA A 1 106 ? 10.280 0.205 -5.727 1.00 95.94 106 ALA A CA 1
ATOM 798 C C . ALA A 1 106 ? 10.182 1.285 -4.632 1.00 95.94 106 ALA A C 1
ATOM 800 O O . ALA A 1 106 ? 9.602 1.042 -3.565 1.00 95.94 106 ALA A O 1
ATOM 801 N N . ALA A 1 107 ? 10.696 2.490 -4.899 1.00 96.19 107 ALA A N 1
ATOM 802 C CA . ALA A 1 107 ? 10.567 3.631 -3.999 1.00 96.19 107 ALA A CA 1
ATOM 803 C C . ALA A 1 107 ? 9.101 4.072 -3.846 1.00 96.19 107 ALA A C 1
ATOM 805 O O . ALA A 1 107 ? 8.627 4.249 -2.719 1.00 96.19 107 ALA A O 1
ATOM 806 N N . PHE A 1 108 ? 8.348 4.182 -4.945 1.00 97.94 108 PHE A N 1
ATOM 807 C CA . PHE A 1 108 ? 6.921 4.514 -4.884 1.00 97.94 108 PHE A CA 1
ATOM 808 C C . PHE A 1 108 ? 6.101 3.441 -4.167 1.00 97.94 108 PHE A C 1
ATOM 810 O O . PHE A 1 108 ? 5.249 3.762 -3.338 1.00 97.94 108 PHE A O 1
ATOM 817 N N . GLU A 1 109 ? 6.382 2.161 -4.399 1.00 98.12 109 GLU A N 1
ATOM 818 C CA . GLU A 1 109 ? 5.736 1.069 -3.674 1.00 98.12 109 GLU A CA 1
ATOM 819 C C . GLU A 1 109 ? 5.998 1.148 -2.164 1.00 98.12 109 GLU A C 1
ATOM 821 O O . GLU A 1 109 ? 5.090 0.894 -1.366 1.00 98.12 109 GLU A O 1
ATOM 826 N N . ALA A 1 110 ? 7.209 1.530 -1.747 1.00 98.19 110 ALA A N 1
ATOM 827 C CA . ALA A 1 110 ? 7.526 1.756 -0.339 1.00 98.19 110 ALA A CA 1
ATOM 828 C C . ALA A 1 110 ? 6.711 2.914 0.256 1.00 98.19 110 ALA A C 1
ATOM 830 O O . ALA A 1 110 ? 6.128 2.759 1.332 1.00 98.19 110 ALA A O 1
ATOM 831 N N . GLN A 1 111 ? 6.591 4.030 -0.467 1.00 98.06 111 GLN A N 1
ATOM 832 C CA . GLN A 1 111 ? 5.759 5.163 -0.050 1.00 98.06 111 GLN A CA 1
ATOM 833 C C . GLN A 1 111 ? 4.281 4.770 0.067 1.00 98.06 111 GLN A C 1
ATOM 835 O O . GLN A 1 111 ? 3.628 5.099 1.057 1.00 98.06 111 GLN A O 1
ATOM 840 N N . ILE A 1 112 ? 3.756 4.004 -0.895 1.00 98.44 112 ILE A N 1
ATOM 841 C CA . ILE A 1 112 ? 2.378 3.499 -0.865 1.00 98.44 112 ILE A CA 1
ATOM 842 C C . ILE A 1 112 ? 2.150 2.609 0.362 1.00 98.44 112 ILE A C 1
ATOM 844 O O . ILE A 1 112 ? 1.109 2.724 1.014 1.00 98.44 112 ILE A O 1
ATOM 848 N N . ARG A 1 113 ? 3.098 1.726 0.706 1.00 98.50 113 ARG A N 1
ATOM 849 C CA . ARG A 1 113 ? 2.998 0.889 1.916 1.00 98.50 113 ARG A CA 1
ATOM 850 C C . ARG A 1 113 ? 2.927 1.740 3.182 1.00 98.50 113 ARG A C 1
ATOM 852 O O . ARG A 1 113 ? 2.058 1.496 4.019 1.00 98.50 113 ARG A O 1
ATOM 859 N N . GLU A 1 114 ? 3.779 2.752 3.293 1.00 98.38 114 GLU A N 1
ATOM 860 C CA . GLU A 1 114 ? 3.795 3.645 4.453 1.00 98.38 114 GLU A CA 1
ATOM 861 C C . GLU A 1 114 ? 2.507 4.475 4.556 1.00 98.38 114 GLU A C 1
ATOM 863 O O . GLU A 1 114 ? 1.891 4.553 5.618 1.00 98.38 114 GLU A O 1
ATOM 868 N N . LEU A 1 115 ? 2.022 5.028 3.443 1.00 98.56 115 LEU A N 1
ATOM 869 C CA . LEU A 1 115 ? 0.754 5.762 3.410 1.00 98.56 115 LEU A CA 1
ATOM 870 C C . LEU A 1 115 ? -0.435 4.877 3.795 1.00 98.56 115 LEU A C 1
ATOM 872 O O . LEU A 1 115 ? -1.301 5.301 4.561 1.00 98.56 115 LEU A O 1
ATOM 876 N N . ARG A 1 116 ? -0.470 3.625 3.327 1.00 98.56 116 ARG A N 1
ATOM 877 C CA . ARG A 1 116 ? -1.502 2.658 3.730 1.00 98.56 116 ARG A CA 1
ATOM 878 C C . ARG A 1 116 ? -1.452 2.367 5.227 1.00 98.56 116 ARG A C 1
ATOM 880 O O . ARG A 1 116 ? -2.509 2.288 5.851 1.00 98.56 116 ARG A O 1
ATOM 887 N N . LYS A 1 117 ? -0.255 2.243 5.809 1.00 98.62 117 LYS A N 1
ATOM 888 C CA . LYS A 1 117 ? -0.076 2.071 7.256 1.00 98.62 117 LYS A CA 1
ATOM 889 C C . LYS A 1 117 ? -0.647 3.265 8.023 1.00 98.62 117 LYS A C 1
ATOM 891 O O . LYS A 1 117 ? -1.501 3.064 8.880 1.00 98.62 117 LYS A O 1
ATOM 896 N N . LYS A 1 118 ? -0.264 4.492 7.653 1.00 98.19 118 LYS A N 1
ATOM 897 C CA . LYS A 1 118 ? -0.781 5.733 8.264 1.00 98.19 118 LYS A CA 1
ATOM 898 C C . LYS A 1 118 ? -2.301 5.850 8.159 1.00 98.19 118 LYS A C 1
ATOM 900 O O . LYS A 1 118 ? -2.968 6.211 9.121 1.00 98.19 118 LYS A O 1
ATOM 905 N N . MET A 1 119 ? -2.865 5.502 7.005 1.00 98.56 119 MET A N 1
ATOM 906 C CA . MET A 1 119 ? -4.313 5.511 6.806 1.00 98.56 119 MET A CA 1
ATOM 907 C C . MET A 1 119 ? -5.026 4.500 7.715 1.00 98.56 119 MET A C 1
ATOM 909 O O . MET A 1 119 ? -6.095 4.800 8.241 1.00 98.56 119 MET A O 1
ATOM 913 N N . ASN A 1 120 ? -4.469 3.300 7.892 1.00 98.50 120 ASN A N 1
ATOM 914 C CA . ASN A 1 120 ? -5.050 2.293 8.780 1.00 98.50 120 ASN A CA 1
ATOM 915 C C . ASN A 1 120 ? -4.971 2.716 10.249 1.00 98.50 120 ASN A C 1
ATOM 917 O O . ASN A 1 120 ? -5.951 2.546 10.966 1.00 98.50 120 ASN A O 1
ATOM 921 N N . GLU A 1 121 ? -3.856 3.319 10.654 1.00 98.44 121 GLU A N 1
ATOM 922 C CA . GLU A 1 121 ? -3.677 3.894 11.987 1.00 98.44 121 GLU A CA 1
ATOM 923 C C . GLU A 1 121 ? -4.743 4.962 12.276 1.00 98.44 121 GLU A C 1
ATOM 925 O O . GLU A 1 121 ? -5.510 4.830 13.224 1.00 98.44 121 GLU A O 1
ATOM 930 N N . LEU A 1 122 ? -4.901 5.946 11.382 1.00 98.56 122 LEU A N 1
ATOM 931 C CA . LEU A 1 122 ? -5.936 6.982 11.500 1.00 98.56 122 LEU A CA 1
ATOM 932 C C . LEU A 1 122 ? -7.355 6.402 11.538 1.00 98.56 122 LEU A C 1
ATOM 934 O O . LEU A 1 122 ? -8.223 6.892 12.257 1.00 98.56 122 LEU A O 1
ATOM 938 N N . AR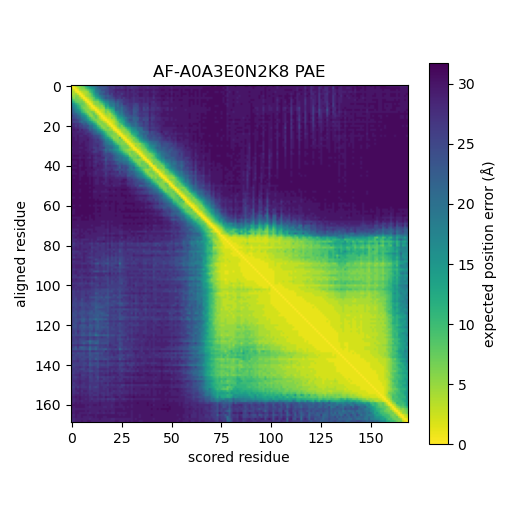G A 1 123 ? -7.622 5.346 10.762 1.00 98.31 123 ARG A N 1
ATOM 939 C CA . ARG A 1 123 ? -8.919 4.655 10.799 1.00 98.31 123 ARG A CA 1
ATOM 940 C C . ARG A 1 123 ? -9.159 3.957 12.134 1.00 98.31 123 ARG 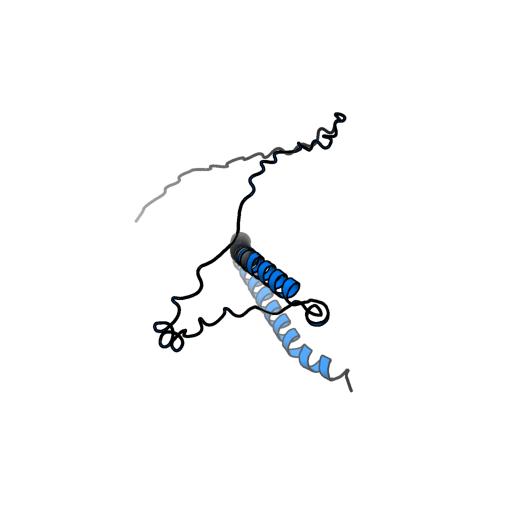A C 1
ATOM 942 O O . ARG A 1 123 ? -10.313 3.937 12.558 1.00 98.31 123 ARG A O 1
ATOM 949 N N . SER A 1 124 ? -8.117 3.393 12.747 1.00 98.19 124 SER A N 1
ATOM 950 C CA . SER A 1 124 ? -8.187 2.785 14.079 1.00 98.19 124 SER A CA 1
ATOM 951 C C . SER A 1 124 ? -8.451 3.848 15.135 1.00 98.19 124 SER A C 1
ATOM 953 O O . SER A 1 124 ? -9.457 3.754 15.822 1.00 98.19 124 SER A O 1
ATOM 955 N N . GLN A 1 125 ? -7.648 4.914 15.159 1.00 98.31 125 GLN A N 1
ATOM 956 C CA . GLN A 1 125 ? -7.811 6.034 16.093 1.00 98.31 125 GLN A CA 1
ATOM 957 C C . GLN A 1 125 ? -9.220 6.621 16.022 1.00 98.31 125 GLN A C 1
ATOM 959 O O . GLN A 1 125 ? -9.915 6.712 17.027 1.00 98.31 125 GLN A O 1
ATOM 964 N N . ARG A 1 126 ? -9.712 6.895 14.808 1.00 98.56 126 ARG A N 1
ATOM 965 C CA . ARG A 1 126 ? -11.095 7.338 14.608 1.00 98.56 126 ARG A CA 1
ATOM 966 C C . ARG A 1 126 ? -12.112 6.324 15.146 1.00 98.56 126 ARG A C 1
ATOM 968 O O . ARG A 1 126 ? -13.146 6.720 15.667 1.00 98.56 126 ARG A O 1
ATOM 975 N N . ALA A 1 127 ? -11.886 5.023 14.962 1.00 97.69 127 ALA A N 1
ATOM 976 C CA . ALA A 1 127 ? -12.798 3.999 15.471 1.00 97.69 127 ALA A CA 1
ATOM 977 C C . ALA A 1 127 ? -12.808 3.949 17.007 1.00 97.69 127 ALA A C 1
ATOM 979 O O . ALA A 1 127 ? -13.880 3.752 17.580 1.00 97.69 127 ALA A O 1
ATOM 980 N N . ASP A 1 128 ? -11.657 4.163 17.642 1.00 98.06 128 ASP A N 1
ATOM 981 C CA . ASP A 1 128 ? -11.507 4.220 19.096 1.00 98.06 128 ASP A CA 1
ATOM 982 C C . ASP A 1 128 ? -12.185 5.472 19.667 1.00 98.06 128 ASP A C 1
ATOM 984 O O . ASP A 1 128 ? -12.972 5.371 20.606 1.00 98.06 128 ASP A O 1
ATOM 988 N N . GLU A 1 129 ? -11.986 6.634 19.041 1.00 98.44 129 GLU A N 1
ATOM 989 C CA . GLU A 1 129 ? -12.668 7.884 19.405 1.00 98.44 129 GLU A CA 1
ATOM 990 C C . GLU A 1 129 ? -14.193 7.769 19.267 1.00 98.44 129 GLU A C 1
ATOM 992 O O . GLU A 1 129 ? -14.940 8.178 20.155 1.00 98.44 129 GLU A O 1
ATOM 997 N N . VAL A 1 130 ? -14.676 7.147 18.186 1.00 98.31 130 VAL A N 1
ATOM 998 C CA . VAL A 1 130 ? -16.111 6.880 18.003 1.00 98.31 130 VAL A CA 1
ATOM 999 C C . VAL A 1 130 ? -16.633 5.881 19.038 1.00 98.31 130 VAL A C 1
ATOM 1001 O O . VAL A 1 130 ? -17.773 6.000 19.473 1.00 98.31 130 VAL A O 1
ATOM 1004 N N . ALA A 1 131 ? -15.839 4.891 19.448 1.00 97.25 131 ALA A N 1
ATOM 1005 C CA . ALA A 1 131 ? -16.244 3.959 20.497 1.00 97.25 131 ALA A CA 1
ATOM 1006 C C . ALA A 1 131 ? -16.290 4.633 21.878 1.00 97.25 131 ALA A C 1
ATOM 1008 O O . ALA A 1 131 ? -17.164 4.306 22.677 1.00 97.25 131 ALA A O 1
ATOM 1009 N N . ALA A 1 132 ? -15.396 5.590 22.140 1.00 98.06 132 ALA A N 1
ATOM 1010 C CA . ALA A 1 132 ? -15.301 6.296 23.415 1.00 98.06 132 ALA A CA 1
ATOM 1011 C C . ALA A 1 132 ? -16.530 7.164 23.735 1.00 98.06 132 ALA A C 1
ATOM 1013 O O . ALA A 1 132 ? -16.797 7.429 24.905 1.00 98.06 132 ALA A O 1
ATOM 1014 N N . VAL A 1 133 ? -17.295 7.588 22.721 1.00 98.50 133 VAL A N 1
ATOM 1015 C CA . VAL A 1 133 ? -18.547 8.341 22.924 1.00 98.50 133 VAL A CA 1
ATOM 1016 C C . VAL A 1 133 ? -19.769 7.446 23.163 1.00 98.50 133 VAL A C 1
ATOM 1018 O O . VAL A 1 133 ? -20.855 7.958 23.427 1.00 98.50 133 VAL A O 1
ATOM 1021 N N . LEU A 1 134 ? -19.626 6.120 23.057 1.00 98.19 134 LEU A N 1
ATOM 1022 C CA . LEU A 1 134 ? -20.722 5.178 23.274 1.00 98.19 134 LEU A CA 1
ATOM 1023 C C . LEU A 1 134 ? -20.841 4.789 24.747 1.00 98.19 134 LEU A C 1
ATOM 1025 O O . LEU A 1 134 ? -19.854 4.620 25.461 1.00 98.19 134 LEU A O 1
ATOM 1029 N N . THR A 1 135 ? -22.074 4.552 25.185 1.00 98.56 135 THR A N 1
ATOM 1030 C CA . THR A 1 135 ? -22.321 3.861 26.457 1.00 98.56 135 THR A CA 1
ATOM 1031 C C . THR A 1 135 ? -21.897 2.391 26.369 1.00 98.56 135 THR A C 1
ATOM 1033 O O . THR A 1 135 ? -21.811 1.815 25.280 1.00 98.56 135 THR A O 1
ATOM 1036 N N . ALA A 1 136 ? -21.672 1.749 27.519 1.00 97.81 136 ALA A N 1
ATOM 1037 C CA . ALA A 1 136 ? -21.270 0.342 27.572 1.00 97.81 136 ALA A CA 1
ATOM 1038 C C . ALA A 1 136 ? -22.275 -0.593 26.870 1.00 97.81 136 ALA A C 1
ATOM 1040 O O . ALA A 1 136 ? -21.872 -1.499 26.142 1.00 97.81 136 ALA A O 1
ATOM 1041 N N . GLU A 1 137 ? -23.576 -0.338 27.033 1.00 97.94 137 GLU A N 1
ATOM 1042 C CA . GLU A 1 137 ? -24.643 -1.112 26.387 1.00 97.94 137 GLU A CA 1
ATOM 1043 C C . GLU A 1 137 ? -24.636 -0.934 24.861 1.00 97.94 137 GLU A C 1
ATOM 1045 O O . GLU A 1 137 ? -24.692 -1.913 24.115 1.00 97.94 137 GLU A O 1
ATOM 1050 N N . GLN A 1 138 ? -24.485 0.305 24.376 1.00 98.44 138 GLN A N 1
ATOM 1051 C CA . GLN A 1 138 ? -24.387 0.592 22.940 1.00 98.44 138 GLN A CA 1
ATOM 1052 C C . GLN A 1 138 ? -23.144 -0.051 22.315 1.00 98.44 138 GLN A C 1
ATOM 1054 O O . GLN A 1 138 ? -23.219 -0.615 21.222 1.00 98.44 138 GLN A O 1
ATOM 1059 N N . LEU A 1 139 ? -22.001 0.002 23.004 1.00 98.06 139 LEU A N 1
ATOM 1060 C CA . LEU A 1 139 ? -20.764 -0.619 22.537 1.00 98.06 139 LEU A CA 1
ATOM 1061 C C . LEU A 1 139 ? -20.898 -2.148 22.447 1.00 98.06 139 LEU A C 1
ATOM 1063 O O . LEU A 1 139 ? -20.445 -2.748 21.467 1.00 98.06 139 LEU A O 1
ATOM 1067 N N . ALA A 1 140 ? -21.547 -2.777 23.433 1.00 98.00 140 ALA A N 1
ATOM 1068 C CA . ALA A 1 140 ? -21.830 -4.210 23.419 1.00 98.00 140 ALA A CA 1
ATOM 1069 C C . ALA A 1 140 ? -22.693 -4.604 22.207 1.00 98.00 140 ALA A C 1
ATOM 1071 O O . ALA A 1 140 ? -22.350 -5.545 21.486 1.00 98.00 140 ALA A O 1
ATOM 1072 N N . GLU A 1 141 ? -23.748 -3.838 21.918 1.00 98.31 141 GLU A N 1
ATOM 1073 C CA . GLU A 1 141 ? -24.608 -4.093 20.760 1.00 98.31 141 GLU A CA 1
ATOM 1074 C C . GLU A 1 141 ? -23.862 -3.906 19.428 1.00 98.31 141 GLU A C 1
ATOM 1076 O O . GLU A 1 141 ? -23.949 -4.755 18.536 1.00 98.31 141 GLU A O 1
ATOM 1081 N N . VAL A 1 142 ? -23.040 -2.859 19.294 1.00 97.81 142 VAL A N 1
ATOM 1082 C CA . VAL A 1 142 ? -22.189 -2.658 18.105 1.00 97.81 142 VAL A CA 1
ATOM 1083 C C . VAL A 1 142 ? -21.253 -3.850 17.881 1.00 97.81 142 VAL A C 1
ATOM 1085 O O . VAL A 1 142 ? -21.086 -4.304 16.744 1.00 97.81 142 VAL A O 1
ATOM 1088 N N . ASN A 1 143 ? -20.651 -4.389 18.942 1.00 97.25 143 ASN A N 1
ATOM 1089 C CA . ASN A 1 143 ? -19.767 -5.550 18.841 1.00 97.25 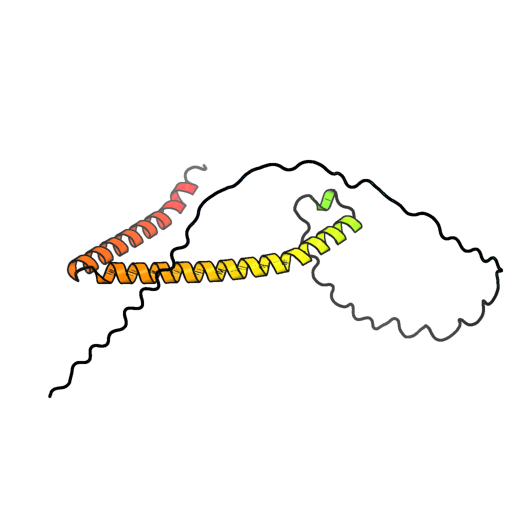143 ASN A CA 1
ATOM 1090 C C . ASN A 1 143 ? -20.524 -6.817 18.419 1.00 97.25 143 ASN A C 1
ATOM 1092 O O . ASN A 1 143 ? -20.073 -7.506 17.496 1.00 97.25 143 ASN A O 1
ATOM 1096 N N . ARG A 1 144 ? -21.717 -7.057 18.976 1.00 98.25 144 ARG A N 1
ATOM 1097 C CA . ARG A 1 144 ? -22.610 -8.149 18.554 1.00 98.25 144 ARG A CA 1
ATOM 1098 C C . ARG A 1 144 ? -22.939 -8.063 17.059 1.00 98.25 144 ARG A C 1
ATOM 1100 O O . ARG A 1 144 ? -22.815 -9.046 16.324 1.00 98.25 144 ARG A O 1
ATOM 1107 N N . LEU A 1 145 ? -23.294 -6.872 16.571 1.00 98.19 145 LEU A N 1
ATOM 1108 C CA . LEU A 1 145 ? -23.600 -6.634 15.155 1.00 98.19 145 LEU A CA 1
ATOM 1109 C C . LEU A 1 145 ? -22.377 -6.836 14.244 1.00 98.19 145 LEU A C 1
ATOM 1111 O O . LEU A 1 145 ? -22.505 -7.380 13.136 1.00 98.19 145 LEU A O 1
ATOM 1115 N N . ARG A 1 146 ? -21.180 -6.436 14.695 1.00 96.75 146 ARG A N 1
ATOM 1116 C CA . ARG A 1 146 ? -19.913 -6.665 13.977 1.00 96.75 146 ARG A CA 1
ATOM 1117 C C . ARG A 1 146 ? -19.606 -8.155 13.845 1.00 96.75 146 ARG A C 1
ATOM 1119 O O . ARG A 1 146 ? -19.226 -8.598 12.761 1.00 96.75 146 ARG A O 1
ATOM 1126 N N . GLU A 1 147 ? -19.786 -8.937 14.903 1.00 97.69 147 GLU A N 1
ATOM 1127 C CA . GLU A 1 147 ? -19.587 -10.392 14.888 1.00 97.69 147 GLU A CA 1
ATOM 1128 C C . GLU A 1 147 ? -20.568 -11.107 13.968 1.00 97.69 147 GLU A C 1
ATOM 1130 O O . GLU A 1 147 ? -20.132 -11.838 13.078 1.00 97.69 147 GLU A O 1
ATOM 1135 N N . ALA A 1 148 ? -21.864 -10.812 14.087 1.00 97.19 148 ALA A N 1
ATOM 1136 C CA . ALA A 1 148 ? -22.878 -11.373 13.200 1.00 97.19 148 ALA A CA 1
ATOM 1137 C C . ALA A 1 148 ? -22.572 -11.058 11.723 1.00 97.19 148 ALA A C 1
ATOM 1139 O O . ALA A 1 148 ? -22.696 -11.912 10.846 1.00 97.19 148 ALA A O 1
ATOM 1140 N N . SER A 1 149 ? -22.103 -9.841 11.431 1.00 96.62 149 SER A N 1
ATOM 1141 C CA . SER A 1 149 ? -21.700 -9.450 10.075 1.00 96.62 149 SER A CA 1
ATOM 1142 C C . SER A 1 149 ? -20.460 -10.203 9.581 1.00 96.62 149 SER A C 1
ATOM 1144 O O . SER A 1 149 ? -20.400 -10.574 8.408 1.00 96.62 149 SER A O 1
ATOM 1146 N N . ARG A 1 150 ? -19.472 -10.453 10.453 1.00 96.81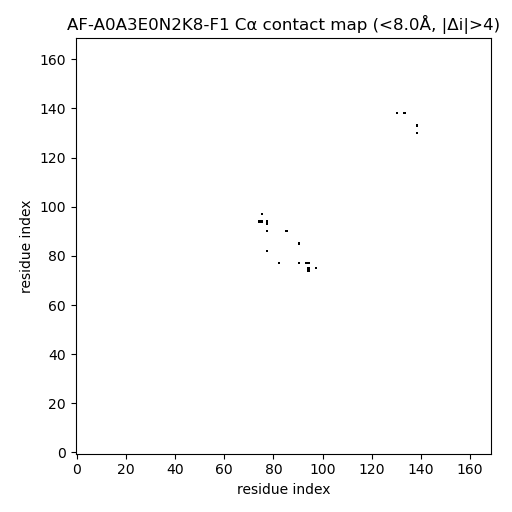 150 ARG A N 1
ATOM 1147 C CA . ARG A 1 150 ? -18.291 -11.274 10.128 1.00 96.81 150 ARG A CA 1
ATOM 1148 C C . ARG A 1 150 ? -18.689 -12.713 9.806 1.00 96.81 150 ARG A C 1
ATOM 1150 O O . ARG A 1 150 ? -18.235 -13.239 8.794 1.00 96.81 150 ARG A O 1
ATOM 1157 N N . GLN A 1 151 ? -19.579 -13.303 10.601 1.00 96.44 151 GLN A N 1
ATOM 1158 C CA . GLN A 1 151 ? -20.092 -14.654 10.372 1.00 96.44 151 GLN A CA 1
ATOM 1159 C C . GLN A 1 151 ? -20.839 -14.759 9.038 1.00 96.44 151 GLN A C 1
ATOM 1161 O O . GLN A 1 151 ? -20.524 -15.640 8.244 1.00 96.44 151 GLN A O 1
ATOM 1166 N N . ARG A 1 152 ? -21.735 -13.811 8.722 1.00 95.88 152 ARG A N 1
ATOM 1167 C CA . ARG A 1 152 ? -22.444 -13.794 7.426 1.00 95.88 152 ARG A CA 1
ATOM 1168 C C . ARG A 1 152 ? -21.491 -13.722 6.229 1.00 95.88 152 ARG A C 1
ATOM 1170 O O . ARG A 1 152 ? -21.676 -14.447 5.258 1.00 95.88 152 ARG A O 1
ATOM 1177 N N . ARG A 1 153 ? -20.447 -12.886 6.303 1.00 95.06 153 ARG A N 1
ATOM 1178 C CA . ARG A 1 153 ? -19.424 -12.782 5.241 1.00 95.06 153 ARG A CA 1
ATOM 1179 C C . ARG A 1 153 ? -18.579 -14.049 5.108 1.00 95.06 153 ARG A C 1
ATOM 1181 O O . ARG A 1 153 ? -18.146 -14.375 4.008 1.00 95.06 153 ARG A O 1
ATOM 1188 N N . ALA A 1 154 ? -18.303 -14.737 6.215 1.00 94.44 154 ALA A N 1
ATOM 1189 C CA . ALA A 1 154 ? -17.596 -16.012 6.183 1.00 94.44 154 ALA A CA 1
ATOM 1190 C C . ALA A 1 154 ? -18.463 -17.100 5.529 1.00 94.44 154 ALA A C 1
ATOM 1192 O O . ALA A 1 154 ? -17.995 -17.781 4.622 1.00 94.44 154 ALA A O 1
ATOM 1193 N N . GLN A 1 155 ? -19.739 -17.181 5.915 1.00 93.12 155 GLN A N 1
ATOM 1194 C CA . GLN A 1 155 ? -20.709 -18.130 5.364 1.00 93.12 155 GLN A CA 1
ATOM 1195 C C . GLN A 1 155 ? -20.936 -17.934 3.860 1.00 93.12 155 GLN A C 1
ATOM 1197 O O . GLN A 1 155 ? -20.953 -18.911 3.111 1.00 93.12 155 GLN A O 1
ATOM 1202 N N . SER A 1 156 ? -21.052 -16.686 3.390 1.00 90.56 156 SER A N 1
ATOM 1203 C CA . SER A 1 156 ? -21.220 -16.412 1.958 1.00 90.56 156 SER A CA 1
ATOM 1204 C C . SER A 1 156 ? -19.994 -16.827 1.141 1.00 90.56 156 SER A C 1
ATOM 1206 O O . SER A 1 156 ? -20.141 -17.408 0.073 1.00 90.56 156 SER A O 1
ATOM 1208 N N . ARG A 1 157 ? -18.780 -16.610 1.666 1.00 90.06 157 ARG A N 1
ATOM 1209 C CA . ARG A 1 157 ? -17.534 -17.046 1.010 1.00 90.06 157 ARG A CA 1
ATOM 1210 C C . ARG A 1 157 ? -17.401 -18.567 0.942 1.00 90.06 157 ARG A C 1
ATOM 1212 O O . ARG A 1 157 ? -16.841 -19.074 -0.020 1.00 90.06 157 ARG A O 1
ATOM 1219 N N . SER A 1 158 ? -17.914 -19.294 1.935 1.00 83.31 158 SER A N 1
ATOM 1220 C CA . SER A 1 158 ? -17.922 -20.763 1.915 1.00 83.31 158 SER A CA 1
ATOM 1221 C C . SER A 1 158 ? -19.012 -21.374 1.026 1.00 83.31 158 SER A C 1
ATOM 1223 O O . SER A 1 158 ? -18.904 -22.546 0.688 1.00 83.31 158 SER A O 1
ATOM 1225 N N . ALA A 1 159 ? -20.041 -20.610 0.641 1.00 76.94 159 ALA A N 1
ATOM 1226 C CA . ALA A 1 159 ? -21.166 -21.088 -0.173 1.00 76.94 159 ALA A CA 1
ATOM 1227 C C . ALA A 1 159 ? -21.027 -20.797 -1.685 1.00 76.94 159 ALA A C 1
ATOM 1229 O O . ALA A 1 159 ? -21.733 -21.397 -2.489 1.00 76.94 159 ALA A O 1
ATOM 1230 N N . GLU A 1 160 ? -20.123 -19.901 -2.098 1.00 65.31 160 GLU A N 1
ATOM 1231 C CA . GLU A 1 160 ? -19.855 -19.622 -3.519 1.00 65.31 160 GLU A CA 1
ATOM 1232 C C . GLU A 1 160 ? -19.117 -20.717 -4.324 1.00 65.31 160 GLU A C 1
ATOM 1234 O O . GLU A 1 160 ? -19.396 -20.808 -5.523 1.00 65.31 160 GLU A O 1
ATOM 1239 N N . PRO A 1 161 ? -18.241 -21.591 -3.773 1.00 61.59 161 PRO A N 1
ATOM 1240 C CA . PRO A 1 161 ? -17.529 -22.559 -4.613 1.00 61.59 161 PRO A CA 1
ATOM 1241 C C . PRO A 1 161 ? -18.431 -23.663 -5.200 1.00 61.59 161 PRO A C 1
ATOM 1243 O O . PRO A 1 161 ? -18.034 -24.305 -6.172 1.00 61.59 161 PRO A O 1
ATOM 1246 N N . SER A 1 162 ? -19.646 -23.880 -4.676 1.00 58.47 162 SER A N 1
ATOM 1247 C CA . SER A 1 162 ? -20.569 -24.900 -5.202 1.00 58.47 162 SER A CA 1
ATOM 1248 C C . SER A 1 162 ? -21.489 -24.401 -6.322 1.00 58.47 162 SER A C 1
ATOM 1250 O O . SER A 1 162 ? -21.939 -25.210 -7.118 1.00 58.47 162 SER A O 1
ATOM 1252 N N . ARG A 1 163 ? -21.738 -23.087 -6.448 1.00 57.97 163 ARG A N 1
ATOM 1253 C CA . ARG A 1 163 ? -22.601 -22.542 -7.521 1.00 57.97 163 ARG A CA 1
ATOM 1254 C C . ARG A 1 163 ? -21.862 -22.296 -8.835 1.00 57.97 163 ARG A C 1
ATOM 1256 O O . ARG A 1 163 ? -22.458 -22.418 -9.895 1.00 57.97 163 ARG A O 1
ATOM 1263 N N . ALA A 1 164 ? -20.562 -22.005 -8.779 1.00 58.03 164 ALA A N 1
ATOM 1264 C CA . ALA A 1 164 ? -19.738 -21.810 -9.976 1.00 58.03 164 ALA A CA 1
ATOM 1265 C C . ALA A 1 164 ? -19.392 -23.122 -10.715 1.00 58.03 164 ALA A C 1
ATOM 1267 O O . ALA A 1 164 ? -18.811 -23.071 -11.793 1.00 58.03 164 ALA A O 1
ATOM 1268 N N . SER A 1 165 ? -19.719 -24.291 -10.146 1.00 59.50 165 SER A N 1
ATOM 1269 C CA . SER A 1 165 ? -19.445 -25.612 -10.739 1.00 59.50 165 SER A CA 1
ATOM 1270 C C . SER A 1 165 ? -20.693 -26.365 -11.230 1.00 59.50 165 SER A C 1
ATOM 1272 O O . SER A 1 165 ? -20.544 -27.395 -11.887 1.00 59.50 165 SER A O 1
ATOM 1274 N N . GLU A 1 166 ? -21.905 -25.852 -10.977 1.00 56.62 166 GLU A N 1
ATOM 1275 C CA . GLU A 1 166 ? -23.169 -26.417 -11.488 1.00 56.62 166 GLU A CA 1
ATOM 1276 C C . GLU A 1 166 ? -23.640 -25.783 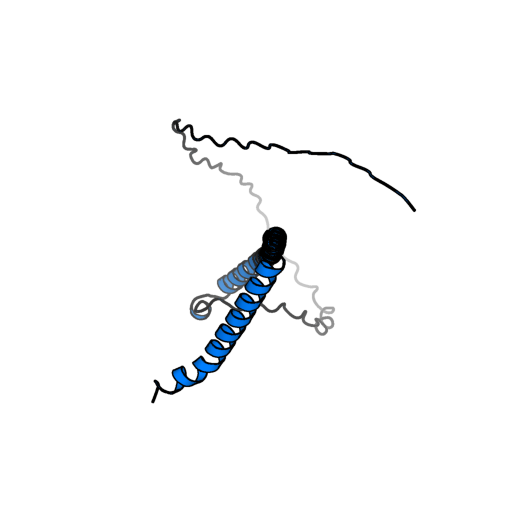-12.812 1.00 56.62 166 GLU A C 1
ATOM 1278 O O . GLU A 1 166 ? -24.367 -26.433 -13.552 1.00 56.62 166 GLU A O 1
ATOM 1283 N N . ASP A 1 167 ? -23.177 -24.578 -13.166 1.00 58.66 167 ASP A N 1
ATOM 1284 C CA . ASP A 1 167 ? -23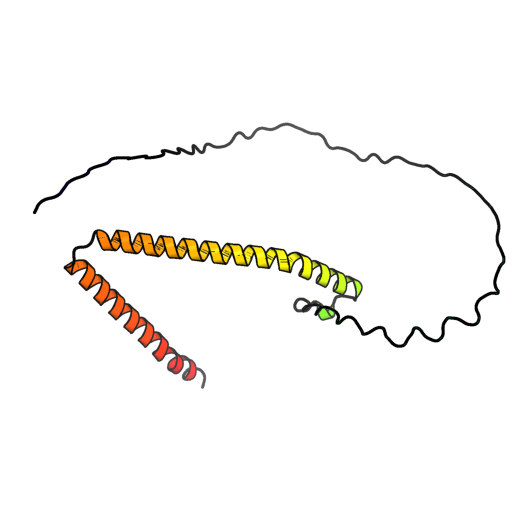.582 -23.838 -14.383 1.00 58.66 167 ASP A CA 1
ATOM 1285 C C . ASP A 1 167 ? -22.597 -24.016 -15.564 1.00 58.66 167 ASP A C 1
ATOM 1287 O O . ASP A 1 167 ? -22.406 -23.143 -16.406 1.00 58.66 167 ASP A O 1
ATOM 1291 N N . SER A 1 168 ? -21.855 -25.126 -15.598 1.00 56.34 168 SER A N 1
ATOM 1292 C CA . SER A 1 168 ? -20.866 -25.421 -16.655 1.00 56.34 168 SER A CA 1
ATOM 1293 C C . SER A 1 168 ? -20.911 -26.878 -17.127 1.00 56.34 168 SER A C 1
ATOM 1295 O O . SER A 1 168 ? -19.877 -27.446 -17.483 1.00 56.34 168 SER A O 1
ATOM 1297 N N . ARG A 1 169 ? -22.094 -27.501 -17.110 1.00 49.78 169 ARG A N 1
ATOM 1298 C CA . ARG A 1 169 ? -22.327 -28.859 -17.625 1.00 49.78 169 ARG A CA 1
ATOM 1299 C C . ARG A 1 169 ? -23.428 -28.890 -18.668 1.00 49.78 169 ARG A C 1
ATOM 1301 O O . ARG A 1 169 ? -24.457 -28.224 -18.438 1.00 49.78 169 ARG A O 1
#

Sequence (169 aa):
MKRGFRDAGVAFFSLLVFSLASGVFADDAGTAPATTAPATAEPAADGAASEGAAAAAQQDADQDKNKKSRRAEPRGRLPNYYGRVVDEEQRETIYAIQRRYKDELAAFEAQIRELRKKMNELRSQRADEVAAVLTAEQLAEVNRLREASRQRRAQSRSAEPSRASEDSR

Solvent-accessible surface area (backbone atoms only — not comparable to full-atom values): 11781 Å² total; per-residue (Å²): 136,93,85,78,91,81,92,80,90,79,90,78,82,80,80,78,84,81,85,85,81,83,88,86,90,80,91,82,78,89,82,84,86,76,90,77,85,85,80,89,82,86,83,89,78,89,84,86,81,88,85,82,92,84,89,86,83,90,88,86,85,85,78,90,86,72,80,74,74,73,79,73,74,83,74,72,79,77,61,88,75,46,81,81,76,55,56,72,69,57,45,55,49,51,42,52,53,52,57,62,48,48,58,55,49,52,53,50,52,50,51,51,52,53,52,53,50,54,53,51,50,53,53,47,54,52,49,50,58,60,52,69,76,47,53,72,70,57,48,52,51,53,50,53,53,50,49,54,51,50,51,53,56,51,52,53,64,70,58,49,74,65,59,76,66,67,81,77,121

pLDDT: mean 71.5, std 24.89, range [31.3, 98.62]

Secondary structure (DSSP, 8-state):
---------------------------------------------------------SS-SSSSS------PPP---PPTTGGGT--HHHHHHHHHHHHHHHHHHHHHHHHHHHHHHHHHHHHHHHHHHHHHTS-HHHHHHHHHHHHHHHHHHHHHHHHGGGTTTTS--